Protein AF-A0A9X5XGG4-F1 (afdb_monomer_lite)

Secondary structure (DSSP, 8-state):
-----PPPPEEEEEPTTS-HHHHHHHHHHHHHHTT--EEEEESS---HHHHHHHHHH-TTS-EEEEE-SS-HHHHHHHHHTT-SEEEEEEETTS---HHHHHHHHH-SS-EEEEEE-

Radius of gyration: 13.51 Å; chains: 1; bounding box: 38×26×36 Å

Sequence (117 aa):
PPSTAPYLPVVLGLDPDASADDLIGYAFDTAAVRSAPLHVVHRWTLPTSTLRPWRHRFPGTTVREHRVDGDPGPRLLEASARAGLLVVGRRTGRGPGRAARSLIRHADCPVAVVPHD

pLDDT: mean 86.65, std 11.76, range [37.09, 96.88]

Foldseek 3Di:
DPDPPQDFEEEEEDDPPFPPVQQVVVSLVVCLVSVHAYEYEYADPDPPVSCVVSCVVRVSHHYHYHHDHDDCLVVLQVSLLRGQEYGYEDEPPDDRDPSLVSCCVRRPHHYHYTYGD

Structure (mmCIF, N/CA/C/O backbone):
data_AF-A0A9X5XGG4-F1
#
_entry.id   AF-A0A9X5XGG4-F1
#
loop_
_atom_site.group_PDB
_atom_site.id
_atom_site.type_symbol
_atom_site.label_atom_id
_atom_site.label_alt_id
_atom_site.label_comp_id
_atom_site.label_asym_id
_atom_site.label_entity_id
_atom_site.label_seq_id
_atom_site.pdbx_PDB_ins_code
_atom_site.Cartn_x
_atom_site.Cartn_y
_atom_site.Cartn_z
_atom_site.occupancy
_atom_site.B_iso_or_equiv
_atom_site.auth_seq_id
_atom_site.auth_comp_id
_atom_site.auth_asym_id
_atom_site.auth_atom_id
_atom_site.pdbx_PDB_model_num
ATOM 1 N N . PRO A 1 1 ? -21.173 2.508 20.884 1.00 37.09 1 PRO A N 1
ATOM 2 C CA . PRO A 1 1 ? -19.936 1.841 20.403 1.00 37.09 1 PRO A CA 1
ATOM 3 C C . PRO A 1 1 ? -19.235 2.676 19.312 1.00 37.09 1 PRO A C 1
ATOM 5 O O . PRO A 1 1 ? -19.945 3.271 18.503 1.00 37.09 1 PRO A O 1
ATOM 8 N N . PRO A 1 2 ? -17.889 2.759 19.263 1.00 46.56 2 PRO A N 1
ATOM 9 C CA . PRO A 1 2 ? -17.221 3.295 18.077 1.00 46.56 2 PRO A CA 1
ATOM 10 C C . PRO A 1 2 ? -17.540 2.391 16.874 1.00 46.56 2 PRO A C 1
ATOM 12 O O . PRO A 1 2 ? -17.596 1.167 17.006 1.00 46.56 2 PRO A O 1
ATOM 15 N N . SER A 1 3 ? -17.831 2.997 15.724 1.00 50.91 3 SER A N 1
ATOM 16 C CA . SER A 1 3 ? -18.257 2.309 14.503 1.00 50.91 3 SER A CA 1
ATOM 17 C C . SER A 1 3 ? -17.195 1.310 14.035 1.00 50.91 3 SER A C 1
ATOM 19 O O . SER A 1 3 ? -16.095 1.700 13.660 1.00 50.91 3 SER A O 1
ATOM 21 N N . THR A 1 4 ? -17.533 0.022 14.018 1.00 58.59 4 THR A N 1
ATOM 22 C CA . THR A 1 4 ? -16.661 -1.107 13.631 1.00 58.59 4 THR A CA 1
ATOM 23 C C . THR A 1 4 ? -16.409 -1.196 12.116 1.00 58.59 4 THR A C 1
ATOM 25 O O . THR A 1 4 ? -16.128 -2.270 11.594 1.00 58.59 4 THR A O 1
ATOM 28 N N . ALA A 1 5 ? -16.530 -0.091 11.379 1.00 58.56 5 ALA A N 1
ATOM 29 C CA . ALA A 1 5 ? -16.037 -0.043 10.012 1.00 58.56 5 ALA A CA 1
ATOM 30 C C . ALA A 1 5 ? -14.558 0.352 10.096 1.00 58.56 5 ALA A C 1
ATOM 32 O O . ALA A 1 5 ? -14.278 1.489 10.484 1.00 58.56 5 ALA A O 1
ATOM 33 N N . PRO A 1 6 ? -13.603 -0.554 9.810 1.00 61.16 6 PRO A N 1
ATOM 34 C CA . PRO A 1 6 ? -12.216 -0.135 9.694 1.00 61.16 6 PRO A CA 1
ATOM 35 C C . PRO A 1 6 ? -12.129 0.999 8.670 1.00 61.16 6 PRO A C 1
ATOM 37 O O . PRO A 1 6 ? -12.845 0.987 7.663 1.00 61.16 6 PRO A O 1
ATOM 40 N N . TYR A 1 7 ? -11.252 1.971 8.927 1.00 81.38 7 TYR A N 1
ATOM 41 C CA . TYR A 1 7 ? -10.904 2.973 7.924 1.00 81.38 7 TYR A CA 1
ATOM 42 C C . TYR A 1 7 ? -10.509 2.269 6.619 1.00 81.38 7 TYR A C 1
ATOM 44 O O . TYR A 1 7 ? -9.984 1.150 6.645 1.00 81.38 7 TYR A O 1
ATOM 52 N N . LEU A 1 8 ? -10.796 2.904 5.476 1.00 91.62 8 LEU A N 1
ATOM 53 C CA . LEU A 1 8 ? -10.505 2.316 4.168 1.00 91.62 8 LEU A CA 1
ATOM 54 C C . LEU A 1 8 ? -9.035 1.856 4.093 1.00 91.62 8 LEU A C 1
ATOM 56 O O . LEU A 1 8 ? -8.159 2.549 4.619 1.00 91.62 8 LEU A O 1
ATOM 60 N N . PRO A 1 9 ? -8.752 0.708 3.448 1.00 94.62 9 PRO A N 1
ATOM 61 C CA . PRO A 1 9 ? -7.422 0.120 3.418 1.00 94.62 9 PRO A CA 1
ATOM 62 C C . PRO A 1 9 ? -6.367 1.081 2.877 1.00 94.62 9 PRO A C 1
ATOM 64 O O . PRO A 1 9 ? -6.613 1.855 1.947 1.00 94.62 9 PRO A O 1
ATOM 67 N N . VAL A 1 10 ? -5.161 0.950 3.419 1.00 96.81 10 VAL A N 1
ATOM 68 C CA . VAL A 1 10 ? -3.942 1.421 2.764 1.00 96.81 10 VAL A CA 1
ATOM 69 C C . VAL A 1 10 ? -3.538 0.349 1.759 1.00 96.81 10 VAL A C 1
ATOM 71 O O . VAL A 1 10 ? -3.338 -0.806 2.133 1.00 96.81 10 VAL A O 1
ATOM 74 N N . VAL A 1 11 ? -3.431 0.706 0.483 1.00 96.56 11 VAL A N 1
ATOM 75 C CA . VAL A 1 11 ? -2.961 -0.201 -0.569 1.00 96.56 11 VAL A CA 1
ATOM 76 C C . VAL A 1 11 ? -1.494 0.089 -0.838 1.00 96.56 11 VAL A C 1
ATOM 78 O O . VAL A 1 11 ? -1.138 1.222 -1.131 1.00 96.56 11 VAL A O 1
ATOM 81 N N . LEU A 1 12 ? -0.642 -0.927 -0.762 1.00 94.62 12 LEU A N 1
ATOM 82 C CA . LEU A 1 12 ? 0.772 -0.855 -1.107 1.00 94.62 12 LEU A CA 1
ATOM 83 C C . LEU A 1 12 ? 1.009 -1.573 -2.437 1.00 94.62 12 LEU A C 1
ATOM 85 O O . LEU A 1 12 ? 0.812 -2.783 -2.525 1.00 94.62 12 LEU A O 1
ATOM 89 N N . GLY A 1 13 ? 1.463 -0.841 -3.453 1.00 91.06 13 GLY A N 1
ATOM 90 C CA . GLY A 1 13 ? 1.940 -1.412 -4.709 1.00 91.06 13 GLY A CA 1
ATOM 91 C C . GLY A 1 13 ? 3.445 -1.643 -4.675 1.00 91.06 13 GLY A C 1
ATOM 92 O O . GLY A 1 13 ? 4.212 -0.682 -4.601 1.00 91.06 13 GLY A O 1
ATOM 93 N N . LEU A 1 14 ? 3.865 -2.905 -4.767 1.00 82.62 14 LEU A N 1
ATOM 94 C CA . LEU A 1 14 ? 5.272 -3.267 -4.923 1.00 82.62 14 LEU A CA 1
ATOM 95 C C . LEU A 1 14 ? 5.584 -3.482 -6.415 1.00 82.62 14 LEU A C 1
ATOM 97 O O . LEU A 1 14 ? 4.870 -4.207 -7.111 1.00 82.62 14 LEU A O 1
ATOM 101 N N . ASP A 1 15 ? 6.666 -2.863 -6.891 1.00 70.81 15 ASP A N 1
ATOM 102 C CA . ASP A 1 15 ? 7.277 -3.079 -8.215 1.00 70.81 15 ASP A CA 1
ATOM 103 C C . ASP A 1 15 ? 8.537 -3.957 -8.049 1.00 70.81 15 ASP A C 1
ATOM 105 O O . ASP A 1 15 ? 9.238 -3.771 -7.049 1.00 70.81 15 ASP A O 1
ATOM 109 N N . PRO A 1 16 ? 8.813 -4.935 -8.943 1.00 57.62 16 PRO A N 1
ATOM 110 C CA . PRO A 1 16 ? 9.942 -5.863 -8.801 1.00 57.62 16 PRO A CA 1
ATOM 111 C C . PRO A 1 16 ? 11.300 -5.185 -8.602 1.00 57.62 16 PRO A C 1
ATOM 113 O O . PRO A 1 16 ? 12.191 -5.792 -8.014 1.00 57.62 16 PRO A O 1
ATOM 116 N N . ASP A 1 17 ? 11.452 -3.944 -9.065 1.00 58.62 17 ASP A N 1
ATOM 117 C CA . ASP A 1 17 ? 12.712 -3.211 -8.980 1.00 58.62 17 ASP A CA 1
ATOM 118 C C . ASP A 1 17 ? 12.790 -2.224 -7.796 1.00 58.62 17 ASP A C 1
ATOM 120 O O . ASP A 1 17 ? 13.673 -1.358 -7.771 1.00 58.62 17 ASP A O 1
ATOM 124 N N . ALA A 1 18 ? 11.838 -2.266 -6.859 1.00 60.94 18 ALA A N 1
ATOM 125 C CA . ALA A 1 18 ? 11.837 -1.382 -5.698 1.00 60.94 18 ALA A CA 1
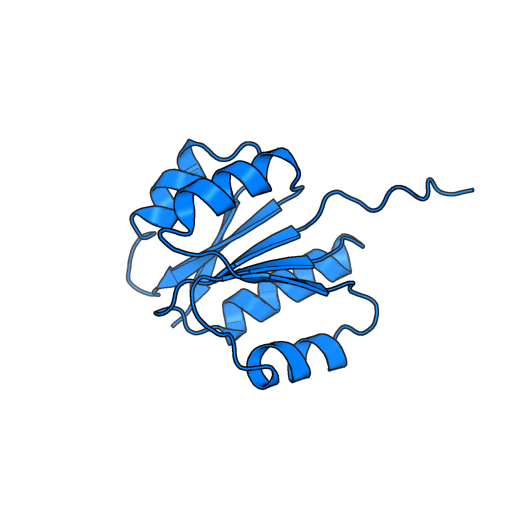ATOM 126 C C . ALA A 1 18 ? 12.592 -1.994 -4.509 1.00 60.94 18 ALA A C 1
ATOM 128 O O . ALA A 1 18 ? 12.266 -3.107 -4.088 1.00 60.94 18 ALA A O 1
ATOM 129 N N . SER A 1 19 ? 13.546 -1.256 -3.917 1.00 62.88 19 SER A N 1
ATOM 130 C CA . SER A 1 19 ? 14.000 -1.566 -2.557 1.00 62.88 19 SER A CA 1
ATOM 131 C C . SER A 1 19 ? 12.809 -1.423 -1.623 1.00 62.88 19 SER A C 1
ATOM 133 O O . SER A 1 19 ? 12.140 -0.388 -1.564 1.00 62.88 19 SER A O 1
ATOM 135 N N . ALA A 1 20 ? 12.480 -2.531 -0.973 1.00 69.19 20 ALA A N 1
ATOM 136 C CA . ALA A 1 20 ? 11.174 -2.704 -0.380 1.00 69.19 20 ALA A CA 1
ATOM 137 C C . ALA A 1 20 ? 11.088 -2.086 1.022 1.00 69.19 20 ALA A C 1
ATOM 139 O O . ALA A 1 20 ? 9.991 -1.743 1.441 1.00 69.19 20 ALA A O 1
ATOM 140 N N . ASP A 1 21 ? 12.200 -1.905 1.738 1.00 83.25 21 ASP A N 1
ATOM 141 C CA . ASP A 1 21 ? 12.152 -1.627 3.178 1.00 83.25 21 ASP A CA 1
ATOM 142 C C . ASP A 1 21 ? 11.578 -0.247 3.526 1.00 83.25 21 ASP A C 1
ATOM 144 O O . ASP A 1 21 ? 10.654 -0.182 4.336 1.00 83.25 21 ASP A O 1
ATOM 148 N N . ASP A 1 22 ? 12.021 0.842 2.890 1.00 87.44 22 ASP A N 1
ATOM 149 C CA . ASP A 1 22 ? 11.473 2.183 3.168 1.00 87.44 22 ASP A CA 1
ATOM 150 C C . ASP A 1 22 ? 10.004 2.295 2.749 1.00 87.44 22 ASP A C 1
ATOM 152 O O . ASP A 1 22 ? 9.158 2.837 3.466 1.00 87.44 22 ASP A O 1
ATOM 156 N N . LEU A 1 23 ? 9.687 1.730 1.585 1.00 90.94 23 LEU A N 1
ATOM 157 C CA . LEU A 1 23 ? 8.344 1.725 1.023 1.00 90.94 23 LEU A CA 1
AT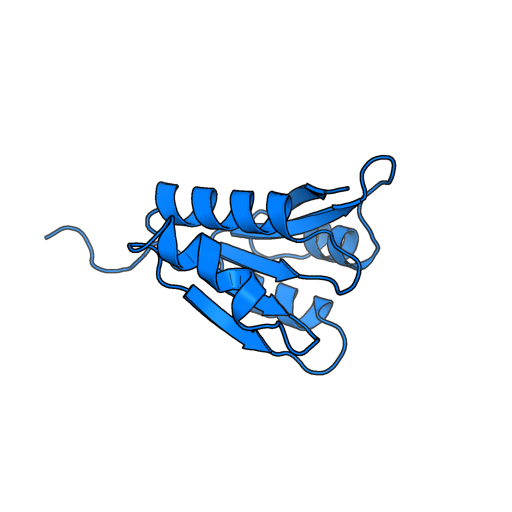OM 158 C C . LEU A 1 23 ? 7.373 0.894 1.881 1.00 90.94 23 LEU A C 1
ATOM 160 O O . LEU A 1 23 ? 6.267 1.349 2.188 1.00 90.94 23 LEU A O 1
ATOM 164 N N . ILE A 1 24 ? 7.782 -0.313 2.282 1.00 92.56 24 ILE A N 1
ATOM 165 C CA . ILE A 1 24 ? 7.009 -1.181 3.170 1.00 92.56 24 ILE A CA 1
ATOM 166 C C . ILE A 1 24 ? 6.872 -0.507 4.536 1.00 92.56 24 ILE A C 1
ATOM 168 O O . ILE A 1 24 ? 5.762 -0.432 5.061 1.00 92.56 24 ILE A O 1
ATOM 172 N N . GLY A 1 25 ? 7.957 0.033 5.091 1.00 93.69 25 GLY A N 1
ATOM 173 C CA . GLY A 1 25 ? 7.946 0.692 6.391 1.00 93.69 25 GLY A CA 1
ATOM 174 C C . GLY A 1 25 ? 6.991 1.871 6.448 1.00 93.69 25 GLY A C 1
ATOM 175 O O . GLY A 1 25 ? 6.164 1.940 7.359 1.00 93.69 25 GLY A O 1
ATOM 176 N N . TYR A 1 26 ? 7.022 2.734 5.431 1.00 94.88 26 TYR A N 1
ATOM 177 C CA . TYR A 1 26 ? 6.066 3.827 5.301 1.00 94.88 26 TYR A CA 1
ATOM 178 C C . TYR A 1 26 ? 4.620 3.319 5.266 1.00 94.88 26 TYR A C 1
ATOM 180 O O . TYR A 1 26 ? 3.758 3.865 5.954 1.00 94.88 26 TYR A O 1
ATOM 188 N N . ALA A 1 27 ? 4.335 2.276 4.480 1.00 95.81 27 ALA A N 1
ATOM 189 C CA . ALA A 1 27 ? 2.983 1.740 4.346 1.00 95.81 27 ALA A CA 1
ATOM 190 C C . ALA A 1 27 ? 2.463 1.114 5.652 1.00 95.81 27 ALA A C 1
ATOM 192 O O . ALA A 1 27 ? 1.299 1.319 6.003 1.00 95.81 27 ALA A O 1
ATOM 193 N N . PHE A 1 28 ? 3.313 0.391 6.388 1.00 96.88 28 PHE A N 1
ATOM 194 C CA . PHE A 1 28 ? 2.962 -0.185 7.689 1.00 96.88 28 PHE A CA 1
ATOM 195 C C . PHE A 1 28 ? 2.706 0.881 8.750 1.00 96.88 28 PHE A C 1
ATOM 197 O O . PHE A 1 28 ? 1.682 0.812 9.429 1.00 96.88 28 PHE A O 1
ATOM 204 N N . ASP A 1 29 ? 3.593 1.869 8.864 1.00 96.81 29 ASP A N 1
ATOM 205 C CA . ASP A 1 29 ? 3.435 2.985 9.800 1.00 96.81 29 ASP A CA 1
ATOM 206 C C . ASP A 1 29 ? 2.143 3.760 9.504 1.00 96.81 29 ASP A C 1
ATOM 208 O O . ASP A 1 29 ? 1.285 3.946 10.366 1.00 96.81 29 ASP A O 1
ATOM 212 N N . THR A 1 30 ? 1.927 4.071 8.227 1.00 96.44 30 THR A N 1
ATOM 213 C CA . THR A 1 30 ? 0.716 4.719 7.714 1.00 96.44 30 THR A CA 1
ATOM 214 C C . THR A 1 30 ? -0.555 3.944 8.059 1.00 96.44 30 THR A C 1
ATOM 216 O O . THR A 1 30 ? -1.543 4.563 8.468 1.00 96.44 30 THR A O 1
ATOM 219 N N . ALA A 1 31 ? -0.560 2.622 7.869 1.00 96.50 31 ALA A N 1
ATOM 220 C CA . ALA A 1 31 ? -1.701 1.765 8.178 1.00 96.50 31 ALA A CA 1
ATOM 221 C C . ALA A 1 31 ? -1.959 1.695 9.690 1.00 96.50 31 ALA A C 1
ATOM 223 O O . ALA A 1 31 ? -3.106 1.818 10.120 1.00 96.50 31 ALA A O 1
ATOM 224 N N . ALA A 1 32 ? -0.897 1.582 10.493 1.00 94.69 32 ALA A N 1
ATOM 225 C CA . ALA A 1 32 ? -0.978 1.550 11.949 1.00 94.69 32 ALA A CA 1
ATOM 226 C C . ALA A 1 32 ? -1.533 2.865 12.518 1.00 94.69 32 ALA A C 1
ATOM 228 O O . ALA A 1 32 ? -2.509 2.847 13.266 1.00 94.69 32 ALA A O 1
ATOM 229 N N . VAL A 1 33 ? -0.987 4.011 12.095 1.00 93.75 33 VAL A N 1
ATOM 230 C CA . VAL A 1 33 ? -1.447 5.348 12.510 1.00 93.75 33 VAL A CA 1
ATOM 231 C C . VAL A 1 33 ? -2.917 5.571 12.149 1.00 93.75 33 VAL A C 1
ATOM 233 O O . VAL A 1 33 ? -3.666 6.166 12.920 1.00 93.75 33 VAL A O 1
ATOM 236 N N . ARG A 1 34 ? -3.361 5.062 10.994 1.00 92.44 34 ARG A N 1
ATOM 237 C CA . ARG A 1 34 ? -4.755 5.176 10.537 1.00 92.44 34 ARG A CA 1
ATOM 238 C C . ARG A 1 34 ? -5.688 4.117 11.119 1.00 92.44 34 ARG A C 1
ATOM 240 O O . ARG A 1 34 ? -6.880 4.174 10.840 1.00 92.44 34 ARG A O 1
ATOM 247 N N . SER A 1 35 ? -5.177 3.149 11.886 1.00 92.75 35 SER A N 1
ATOM 248 C CA . SER A 1 35 ? -5.943 1.964 12.302 1.00 92.75 35 SER A CA 1
ATOM 249 C C . SER A 1 35 ? -6.666 1.295 11.119 1.00 92.75 35 SER A C 1
ATOM 251 O O . SER A 1 35 ? -7.829 0.901 11.214 1.00 92.75 35 SER A O 1
ATOM 253 N N . ALA A 1 36 ? -5.979 1.218 9.976 1.00 94.56 36 ALA A N 1
ATOM 254 C CA . ALA A 1 36 ? -6.503 0.707 8.716 1.00 94.56 36 ALA A CA 1
ATOM 255 C C . ALA A 1 36 ? -5.823 -0.622 8.341 1.00 94.56 36 ALA A C 1
ATOM 257 O O . ALA A 1 36 ? -4.652 -0.836 8.668 1.00 94.56 36 ALA A O 1
ATOM 258 N N . PRO A 1 37 ? -6.515 -1.526 7.629 1.00 95.06 37 PRO A N 1
ATOM 259 C CA . PRO A 1 37 ? -5.879 -2.702 7.054 1.00 95.06 37 PRO A CA 1
ATOM 260 C C . PRO A 1 37 ? -4.881 -2.305 5.955 1.00 95.06 37 PRO A C 1
ATOM 262 O O . PRO A 1 37 ? -5.094 -1.341 5.218 1.00 95.06 37 PRO A O 1
ATOM 265 N N . LEU A 1 38 ? -3.808 -3.086 5.824 1.00 96.25 38 LEU A N 1
ATOM 266 C CA . LEU A 1 38 ? -2.800 -2.951 4.776 1.00 96.25 38 LEU A CA 1
ATOM 267 C C . LEU A 1 38 ? -3.018 -4.027 3.706 1.00 96.25 38 LEU A C 1
ATOM 269 O O . LEU A 1 38 ? -2.939 -5.223 3.988 1.00 96.25 38 LEU A O 1
ATOM 273 N N . HIS A 1 39 ? -3.282 -3.609 2.472 1.00 95.19 39 HIS A N 1
ATOM 274 C CA . HIS A 1 39 ? -3.413 -4.487 1.313 1.00 95.19 39 HIS A CA 1
ATOM 275 C C . HIS A 1 39 ? -2.167 -4.368 0.436 1.00 95.19 39 HIS A C 1
ATOM 277 O O . HIS A 1 39 ? -1.937 -3.337 -0.186 1.00 95.19 39 HIS A O 1
ATOM 283 N N . VAL A 1 40 ? -1.362 -5.422 0.367 1.00 93.25 40 VAL A N 1
ATOM 284 C CA . VAL A 1 40 ? -0.143 -5.468 -0.443 1.00 93.25 40 VAL A CA 1
ATOM 285 C C . VAL A 1 40 ? -0.469 -6.094 -1.791 1.00 93.25 40 VAL A C 1
ATOM 287 O O . VAL A 1 40 ? -0.889 -7.245 -1.850 1.00 93.25 40 VAL A O 1
ATOM 290 N N . VAL A 1 41 ? -0.266 -5.350 -2.873 1.00 91.56 41 VAL A N 1
ATOM 291 C CA . VAL A 1 41 ? -0.473 -5.799 -4.252 1.00 91.56 41 VAL A CA 1
ATOM 292 C C . VAL A 1 41 ? 0.887 -5.929 -4.930 1.00 91.56 41 VAL A C 1
ATOM 294 O O . VAL A 1 41 ? 1.661 -4.972 -4.975 1.00 91.56 41 VAL A O 1
ATOM 297 N N . HIS A 1 42 ? 1.190 -7.115 -5.454 1.00 87.62 42 HIS A N 1
ATOM 298 C CA . HIS A 1 42 ? 2.496 -7.417 -6.043 1.00 87.62 42 HIS A CA 1
ATOM 299 C C . HIS A 1 42 ? 2.381 -8.419 -7.200 1.00 87.62 42 HIS A C 1
ATOM 301 O O . HIS A 1 42 ? 1.500 -9.279 -7.212 1.00 87.62 42 HIS A O 1
ATOM 307 N N . ARG A 1 43 ? 3.284 -8.323 -8.186 1.00 82.31 43 ARG A N 1
ATOM 308 C CA . ARG A 1 43 ? 3.258 -9.189 -9.384 1.00 82.31 43 ARG A CA 1
ATOM 309 C C . ARG A 1 43 ? 3.976 -10.528 -9.191 1.00 82.31 43 ARG A C 1
ATOM 311 O O . ARG A 1 43 ? 3.550 -11.564 -9.693 1.00 82.31 43 ARG A O 1
ATOM 318 N N . TRP A 1 44 ? 5.121 -10.508 -8.519 1.00 76.50 44 TRP A N 1
ATOM 319 C CA . TRP A 1 44 ? 5.978 -11.684 -8.344 1.00 76.50 44 TRP A CA 1
ATOM 320 C C . TRP A 1 44 ? 5.646 -12.408 -7.044 1.00 76.50 44 TRP A C 1
ATOM 322 O O . TRP A 1 44 ? 4.938 -11.876 -6.195 1.00 76.50 44 TRP A O 1
ATOM 332 N N . THR A 1 45 ? 6.157 -13.623 -6.864 1.00 73.50 45 THR A N 1
ATOM 333 C CA . THR A 1 45 ? 6.068 -14.304 -5.569 1.00 73.50 45 THR A CA 1
ATOM 334 C C . THR A 1 45 ? 6.897 -13.524 -4.556 1.00 73.50 45 THR A C 1
ATOM 336 O O . THR A 1 45 ? 8.125 -13.566 -4.603 1.00 73.50 45 THR A O 1
ATOM 339 N N . LEU A 1 46 ? 6.236 -12.796 -3.659 1.00 75.38 46 LEU A N 1
ATOM 340 C CA . LEU A 1 46 ? 6.910 -12.107 -2.572 1.00 75.38 46 LEU A CA 1
ATOM 341 C C . LEU A 1 46 ? 7.387 -13.165 -1.563 1.00 75.38 46 LEU A C 1
ATOM 343 O O . LEU A 1 46 ? 6.561 -13.946 -1.078 1.00 75.38 46 LEU A O 1
ATOM 347 N N . PRO A 1 47 ? 8.692 -13.251 -1.247 1.00 79.38 47 PRO A N 1
ATOM 348 C CA . PRO A 1 47 ? 9.150 -14.138 -0.192 1.00 79.38 47 PRO A CA 1
ATOM 349 C C . PRO A 1 47 ? 8.430 -13.792 1.110 1.00 79.38 47 PRO A C 1
ATOM 351 O O . PRO A 1 47 ? 8.356 -12.629 1.501 1.00 79.38 47 PRO A O 1
ATOM 354 N N . THR A 1 48 ? 7.931 -14.793 1.834 1.00 74.81 48 THR A N 1
ATOM 355 C CA . THR A 1 48 ? 7.246 -14.543 3.114 1.00 74.81 48 THR A CA 1
ATOM 356 C C . THR A 1 48 ? 8.161 -13.824 4.114 1.00 74.81 48 THR A C 1
ATOM 358 O O . THR A 1 48 ? 7.686 -13.106 4.990 1.00 74.81 48 THR A O 1
ATOM 361 N N . SER A 1 49 ? 9.481 -13.988 3.982 1.00 84.62 49 SER A N 1
ATOM 362 C CA . SER A 1 49 ? 10.493 -13.261 4.752 1.00 84.62 49 SER A CA 1
ATOM 363 C C . SER A 1 49 ? 10.453 -11.746 4.551 1.00 84.62 49 SER A C 1
ATOM 365 O O . SER A 1 49 ? 10.827 -11.040 5.477 1.00 84.62 49 SER A O 1
ATOM 367 N N . THR A 1 50 ? 9.956 -11.234 3.421 1.00 88.38 50 THR A N 1
ATOM 368 C CA . THR A 1 50 ? 9.900 -9.791 3.147 1.00 88.38 50 THR A CA 1
ATOM 369 C C . THR A 1 50 ? 8.954 -9.065 4.101 1.00 88.38 50 THR A C 1
ATOM 371 O O . THR A 1 50 ? 9.315 -8.036 4.656 1.00 88.38 50 THR A O 1
ATOM 374 N N . LEU A 1 51 ? 7.755 -9.607 4.355 1.00 89.88 51 LEU A N 1
ATOM 375 C CA . LEU A 1 51 ? 6.765 -8.964 5.235 1.00 89.88 51 LEU A CA 1
ATOM 376 C C . LEU A 1 51 ? 6.828 -9.447 6.689 1.00 89.88 51 LEU A C 1
ATOM 378 O O . LEU A 1 51 ? 6.232 -8.822 7.566 1.00 89.88 51 LEU A O 1
ATOM 382 N N . ARG A 1 52 ? 7.532 -10.549 6.976 1.00 91.38 52 ARG A N 1
ATOM 383 C CA . ARG A 1 52 ? 7.636 -11.122 8.332 1.00 91.38 52 ARG A CA 1
ATOM 384 C C . ARG A 1 52 ? 8.155 -10.128 9.384 1.00 91.38 52 ARG A C 1
ATOM 386 O O . ARG A 1 52 ? 7.478 -10.004 10.406 1.00 91.38 52 ARG A O 1
ATOM 393 N N . PRO A 1 53 ? 9.278 -9.411 9.174 1.00 92.94 53 PRO A N 1
ATOM 394 C CA . PRO A 1 53 ? 9.781 -8.439 10.148 1.00 92.94 53 PRO A CA 1
ATOM 395 C C . PRO A 1 53 ? 8.759 -7.338 10.446 1.00 92.94 53 PRO A C 1
ATOM 397 O O . PRO A 1 53 ? 8.533 -6.979 11.599 1.00 92.94 53 PRO A O 1
ATOM 400 N N . TRP A 1 54 ? 8.072 -6.863 9.409 1.00 93.94 54 TRP A N 1
ATOM 401 C CA . TRP A 1 54 ? 7.073 -5.805 9.514 1.00 93.94 54 TRP A CA 1
ATOM 402 C C . TRP A 1 54 ? 5.809 -6.256 10.246 1.00 93.94 54 TRP A C 1
ATOM 404 O O . TRP A 1 54 ? 5.334 -5.559 11.137 1.00 93.94 54 TRP A O 1
ATOM 414 N N . ARG A 1 55 ? 5.314 -7.465 9.964 1.00 94.44 55 ARG A N 1
ATOM 415 C CA . ARG A 1 55 ? 4.201 -8.072 10.715 1.00 94.44 55 ARG A CA 1
ATOM 416 C C . ARG A 1 55 ? 4.531 -8.248 12.199 1.00 94.44 55 ARG A C 1
ATOM 418 O O . ARG A 1 55 ? 3.651 -8.080 13.033 1.00 94.44 55 ARG A O 1
ATOM 425 N N . HIS A 1 56 ? 5.784 -8.571 12.529 1.00 94.31 56 HIS A N 1
ATOM 426 C CA . HIS A 1 56 ? 6.230 -8.669 13.921 1.00 94.31 56 HIS A CA 1
ATOM 427 C C . HIS A 1 56 ? 6.310 -7.295 14.602 1.00 94.31 56 HIS A C 1
ATOM 429 O O . HIS A 1 56 ? 5.902 -7.157 15.751 1.00 94.31 56 HIS A O 1
ATOM 435 N N . ARG A 1 57 ? 6.784 -6.270 13.882 1.00 95.56 57 ARG A N 1
ATOM 436 C CA . ARG A 1 57 ? 6.863 -4.887 14.376 1.00 95.56 57 ARG A CA 1
ATOM 437 C C . ARG A 1 57 ? 5.488 -4.227 14.548 1.00 95.56 57 ARG A C 1
ATOM 439 O O . ARG A 1 57 ? 5.329 -3.394 15.434 1.00 95.56 57 ARG A O 1
ATOM 446 N N . PHE A 1 58 ? 4.503 -4.604 13.733 1.00 95.38 58 PHE A N 1
ATOM 447 C CA . PHE A 1 58 ? 3.156 -4.022 13.714 1.00 95.38 58 PHE A CA 1
ATOM 448 C C . PHE A 1 58 ? 2.062 -5.097 13.879 1.00 95.38 58 PHE A C 1
ATOM 450 O O . PHE A 1 58 ? 1.271 -5.322 12.960 1.00 95.38 58 PHE A O 1
ATOM 457 N N . PRO A 1 59 ? 1.970 -5.766 15.045 1.00 94.06 59 PRO A N 1
ATOM 458 C CA . PRO A 1 59 ? 1.074 -6.911 15.233 1.00 94.06 59 PRO A CA 1
ATOM 459 C C . PRO A 1 59 ? -0.422 -6.555 15.174 1.00 94.06 59 PRO A C 1
ATOM 461 O O . PRO A 1 59 ? -1.247 -7.429 14.925 1.00 94.06 59 PRO A O 1
ATOM 464 N N . GLY A 1 60 ? -0.786 -5.285 15.388 1.00 91.56 60 GLY A N 1
ATOM 465 C CA . GLY A 1 60 ? -2.169 -4.801 15.290 1.00 91.56 60 GLY A CA 1
ATOM 466 C C . GLY A 1 60 ? -2.640 -4.493 13.863 1.00 91.56 60 GLY A C 1
ATOM 467 O O . GLY A 1 60 ? -3.832 -4.283 13.644 1.00 91.56 60 GLY A O 1
ATOM 468 N N . THR A 1 61 ? -1.733 -4.470 12.883 1.00 94.94 61 THR A N 1
ATOM 469 C CA . THR A 1 61 ? -2.068 -4.140 11.494 1.00 94.94 61 THR A CA 1
ATOM 470 C C . THR A 1 61 ? -2.487 -5.402 10.749 1.00 94.94 61 THR A C 1
ATOM 472 O O . THR A 1 61 ? -1.692 -6.318 10.541 1.00 94.94 61 THR A O 1
ATOM 475 N N . THR A 1 62 ? -3.740 -5.453 10.293 1.00 94.56 62 THR A N 1
ATOM 476 C CA . THR A 1 62 ? -4.214 -6.556 9.442 1.00 94.56 62 THR A CA 1
ATOM 477 C C . THR A 1 62 ? -3.583 -6.444 8.057 1.00 94.56 62 THR A C 1
ATOM 479 O O . THR A 1 62 ? -3.850 -5.479 7.344 1.00 94.56 62 THR A O 1
ATOM 482 N N . VAL A 1 63 ? -2.782 -7.436 7.659 1.00 94.06 63 VAL A N 1
ATOM 483 C CA . VAL A 1 63 ? -2.104 -7.470 6.353 1.00 94.06 63 VAL A CA 1
ATOM 484 C C . VAL A 1 63 ? -2.773 -8.487 5.432 1.00 94.06 63 VAL A C 1
ATOM 486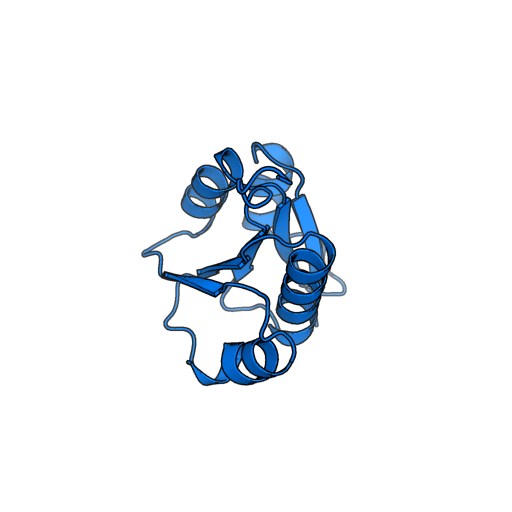 O O . VAL A 1 63 ? -2.900 -9.659 5.790 1.00 94.06 63 VAL A O 1
ATOM 489 N N . ARG A 1 64 ? -3.167 -8.057 4.230 1.00 92.44 64 ARG A N 1
ATOM 490 C CA . ARG A 1 64 ? -3.657 -8.927 3.150 1.00 92.44 64 ARG A CA 1
ATOM 491 C C . ARG A 1 64 ? -2.741 -8.817 1.944 1.00 92.44 64 ARG A C 1
ATOM 493 O O . ARG A 1 64 ? -2.443 -7.716 1.501 1.00 92.44 64 ARG A O 1
ATOM 500 N N . GLU A 1 65 ? -2.310 -9.952 1.415 1.00 90.62 65 GLU A N 1
ATOM 501 C CA . GLU A 1 65 ? -1.454 -10.019 0.230 1.00 90.62 65 GLU A CA 1
ATOM 502 C C . GLU A 1 65 ? -2.280 -10.443 -0.983 1.00 90.62 65 GLU A C 1
ATOM 504 O O . GLU A 1 65 ? -3.038 -11.412 -0.929 1.00 90.62 65 GLU A O 1
ATOM 509 N N . HIS A 1 66 ? -2.125 -9.707 -2.077 1.00 88.69 66 HIS A N 1
ATOM 510 C CA . HIS A 1 66 ? -2.797 -9.929 -3.344 1.00 88.69 66 HIS A CA 1
ATOM 511 C C . HIS A 1 66 ? -1.747 -10.038 -4.444 1.00 88.69 66 HIS A C 1
ATOM 513 O O . HIS A 1 66 ? -1.198 -9.041 -4.922 1.00 88.69 66 HIS A O 1
ATOM 519 N N . ARG A 1 67 ? -1.494 -11.275 -4.870 1.00 87.88 67 ARG A N 1
ATOM 520 C CA . ARG A 1 67 ? -0.695 -11.527 -6.061 1.00 87.88 67 ARG A CA 1
ATOM 521 C C . ARG A 1 67 ? -1.532 -11.230 -7.298 1.00 87.88 67 ARG A C 1
ATOM 523 O O . ARG A 1 67 ? -2.655 -11.717 -7.417 1.00 87.88 67 ARG A O 1
ATOM 530 N N . VAL A 1 68 ? -0.970 -10.453 -8.212 1.00 85.81 68 VAL A N 1
ATOM 531 C CA . VAL A 1 68 ? -1.590 -10.142 -9.501 1.00 85.81 68 VAL A CA 1
ATOM 532 C C . VAL A 1 68 ? -0.762 -10.721 -10.634 1.00 85.81 68 VAL A C 1
ATOM 534 O O . VAL A 1 68 ? 0.463 -10.614 -10.642 1.00 85.81 68 VAL A O 1
ATOM 537 N N . ASP A 1 69 ? -1.436 -11.317 -11.609 1.00 79.94 69 ASP A N 1
ATOM 538 C CA . ASP A 1 69 ? -0.807 -11.696 -12.867 1.00 79.94 69 ASP A CA 1
ATOM 539 C C . ASP A 1 69 ? -0.800 -10.482 -13.812 1.00 79.94 69 ASP A C 1
ATOM 541 O O . ASP A 1 69 ? -1.803 -9.779 -13.944 1.00 79.94 69 ASP A O 1
ATOM 545 N N . GLY A 1 70 ? 0.331 -10.220 -14.473 1.00 78.88 70 GLY A N 1
ATOM 546 C CA . GLY A 1 70 ? 0.457 -9.127 -15.447 1.00 78.88 70 GLY A CA 1
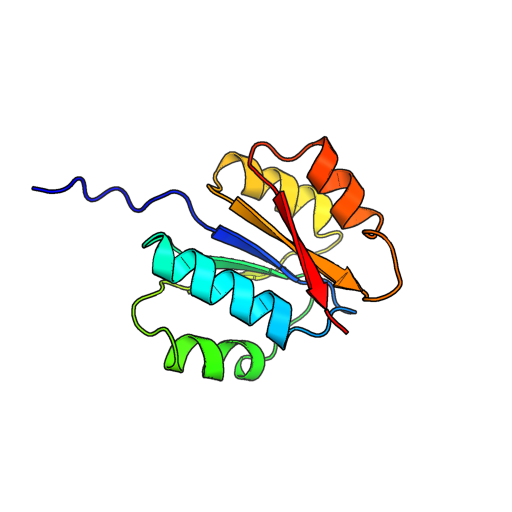ATOM 547 C C . GLY A 1 70 ? 0.801 -7.751 -14.85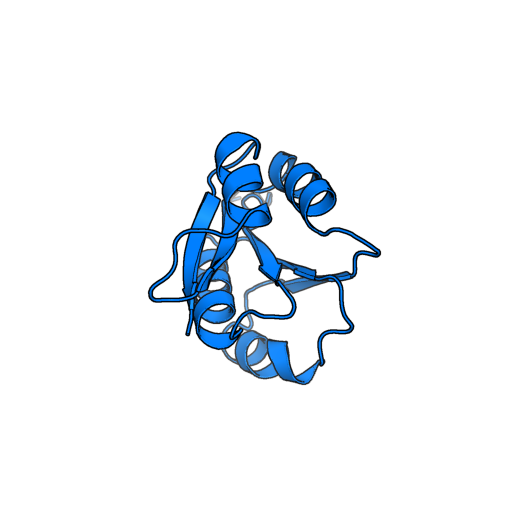5 1.00 78.88 70 GLY A C 1
ATOM 548 O O . GLY A 1 70 ? 1.501 -7.648 -13.849 1.00 78.88 70 GLY A O 1
ATOM 549 N N . ASP A 1 71 ? 0.400 -6.679 -15.545 1.00 78.25 71 ASP A N 1
ATOM 550 C CA . ASP A 1 71 ? 0.723 -5.299 -15.155 1.00 78.25 71 ASP A CA 1
ATOM 551 C C . ASP A 1 71 ? -0.006 -4.911 -13.852 1.00 78.25 71 ASP A C 1
ATOM 553 O O . ASP A 1 71 ? -1.236 -5.002 -13.794 1.00 78.25 71 ASP A O 1
ATOM 557 N N . PRO A 1 72 ? 0.702 -4.461 -12.797 1.00 81.69 72 PRO A N 1
ATOM 558 C CA . PRO A 1 72 ? 0.057 -4.081 -11.543 1.00 81.69 72 PRO A CA 1
ATOM 559 C C . PRO A 1 72 ? -0.758 -2.787 -11.663 1.00 81.69 72 PRO A C 1
ATOM 561 O O . PRO A 1 72 ? -1.648 -2.569 -10.848 1.00 81.69 72 PRO A O 1
ATOM 564 N N . GLY A 1 73 ? -0.503 -1.938 -12.667 1.00 86.00 73 GLY A N 1
ATOM 565 C CA . GLY A 1 73 ? -1.168 -0.642 -12.841 1.00 86.00 73 GLY A CA 1
ATOM 566 C C . GLY A 1 73 ? -2.703 -0.715 -12.804 1.00 86.00 73 GLY A C 1
ATOM 567 O O . GLY A 1 73 ? -3.300 -0.099 -11.922 1.00 86.00 73 GLY A O 1
ATOM 568 N N . PRO A 1 74 ? -3.357 -1.484 -13.696 1.00 87.62 74 PRO A N 1
ATOM 569 C CA . PRO A 1 74 ? -4.808 -1.665 -13.692 1.00 87.62 74 PRO A CA 1
ATOM 570 C C . PRO A 1 74 ? -5.364 -2.183 -12.363 1.00 87.62 74 PRO A C 1
ATOM 572 O O . PRO A 1 74 ? -6.388 -1.696 -11.895 1.00 87.62 74 PRO A O 1
ATOM 575 N N . ARG A 1 75 ? -4.675 -3.133 -11.719 1.00 89.12 75 ARG A N 1
ATOM 576 C CA . ARG A 1 75 ? -5.107 -3.688 -10.428 1.00 89.12 75 ARG A CA 1
ATOM 577 C C . ARG A 1 75 ? -4.956 -2.698 -9.280 1.00 89.12 75 ARG A C 1
ATOM 579 O O . ARG A 1 75 ? -5.799 -2.670 -8.393 1.00 89.12 75 ARG A O 1
ATOM 586 N N . LEU A 1 76 ? -3.917 -1.868 -9.302 1.00 91.25 76 LEU A N 1
ATOM 587 C CA . LEU A 1 76 ? -3.738 -0.784 -8.338 1.00 91.25 76 LEU A CA 1
ATOM 588 C C . LEU A 1 76 ? -4.779 0.326 -8.536 1.00 91.25 76 LEU A C 1
ATOM 590 O O . LEU A 1 76 ? -5.267 0.861 -7.546 1.00 91.25 76 LEU A O 1
ATOM 594 N N . LEU A 1 77 ? -5.165 0.631 -9.781 1.00 92.69 77 LEU A N 1
ATOM 595 C CA . LEU A 1 77 ? -6.280 1.543 -10.068 1.00 92.69 77 LEU A CA 1
ATOM 596 C C . LEU A 1 77 ? -7.604 0.981 -9.540 1.00 92.69 77 LEU A C 1
ATOM 598 O O . LEU A 1 77 ? -8.298 1.666 -8.797 1.00 92.69 77 LEU A O 1
ATOM 602 N N . GLU A 1 78 ? -7.911 -0.286 -9.824 1.00 91.06 78 GLU A N 1
ATOM 603 C CA . GLU A 1 78 ? -9.104 -0.956 -9.289 1.00 91.06 78 GLU A CA 1
ATOM 604 C C . GLU A 1 78 ? -9.118 -0.960 -7.750 1.00 91.06 78 GLU A C 1
ATOM 606 O O . GLU A 1 78 ? -10.141 -0.684 -7.123 1.00 91.06 78 GLU A O 1
ATOM 611 N N . ALA A 1 79 ? -7.971 -1.236 -7.124 1.00 91.25 79 ALA A N 1
ATOM 612 C CA . ALA A 1 79 ? -7.837 -1.208 -5.673 1.00 91.25 79 ALA A CA 1
ATOM 613 C C . ALA A 1 79 ? -8.008 0.209 -5.095 1.00 91.25 79 ALA A C 1
ATOM 615 O O . ALA A 1 79 ? -8.525 0.346 -3.984 1.00 91.25 79 ALA A O 1
ATOM 616 N N . SER A 1 80 ? -7.621 1.254 -5.840 1.00 95.12 80 SER A N 1
ATOM 617 C CA . SER A 1 80 ? -7.715 2.649 -5.393 1.00 95.12 80 SER A CA 1
ATOM 618 C C . SER A 1 80 ? -9.153 3.098 -5.127 1.00 95.12 80 SER A C 1
ATOM 620 O O . SER A 1 80 ? -9.390 3.791 -4.142 1.00 95.12 80 SER A O 1
ATOM 622 N N . ALA A 1 81 ? -10.126 2.586 -5.891 1.00 93.62 81 ALA A N 1
ATOM 623 C CA . ALA A 1 81 ? -11.555 2.868 -5.716 1.00 93.62 81 ALA A CA 1
ATOM 624 C C . ALA A 1 81 ? -12.111 2.468 -4.339 1.00 93.62 81 ALA A C 1
ATOM 626 O O . ALA A 1 81 ? -13.181 2.919 -3.931 1.00 93.62 81 ALA A O 1
ATOM 627 N N . ARG A 1 82 ? -11.405 1.592 -3.614 1.00 92.50 82 ARG A N 1
ATOM 628 C CA . ARG A 1 82 ? -11.776 1.142 -2.266 1.00 92.50 82 ARG A CA 1
ATOM 629 C C . ARG A 1 82 ? -10.697 1.435 -1.229 1.00 92.50 82 ARG A C 1
ATOM 631 O O . ARG A 1 82 ? -10.764 0.881 -0.136 1.00 92.50 82 ARG A O 1
ATOM 638 N N . ALA A 1 83 ? -9.708 2.261 -1.554 1.00 95.62 83 ALA A N 1
ATOM 639 C CA . ALA A 1 83 ? -8.583 2.560 -0.679 1.00 95.62 83 ALA A CA 1
ATOM 640 C C . ALA A 1 83 ? -8.696 3.962 -0.078 1.00 95.62 83 ALA A C 1
ATOM 642 O O . ALA A 1 83 ? -9.145 4.901 -0.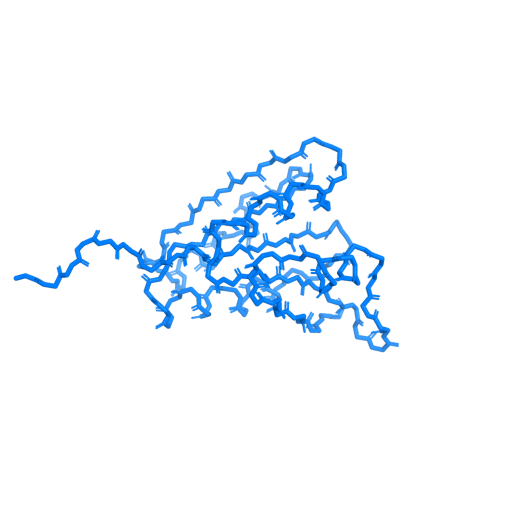726 1.00 95.62 83 ALA A O 1
ATOM 643 N N . GLY A 1 84 ? -8.236 4.114 1.163 1.00 95.38 84 GLY A N 1
ATOM 644 C CA . GLY A 1 84 ? -8.070 5.430 1.787 1.00 95.38 84 GLY A CA 1
ATOM 645 C C . GLY A 1 84 ? -6.753 6.097 1.387 1.00 95.38 84 GLY A C 1
ATOM 646 O O . GLY A 1 84 ? -6.610 7.312 1.500 1.00 95.38 84 GLY A O 1
ATOM 647 N N . LEU A 1 85 ? -5.786 5.295 0.932 1.00 96.75 85 LEU A N 1
ATOM 648 C CA . LEU A 1 85 ? -4.491 5.737 0.433 1.00 96.75 85 LEU A CA 1
ATOM 649 C C . LEU A 1 85 ? -3.876 4.646 -0.445 1.00 96.75 85 LEU A C 1
ATOM 651 O O . LEU A 1 85 ? -3.870 3.475 -0.059 1.00 96.75 85 LEU A O 1
ATOM 655 N N . LEU A 1 86 ? -3.294 5.041 -1.571 1.00 96.50 86 LEU A N 1
ATOM 656 C CA . LEU A 1 86 ? -2.434 4.192 -2.386 1.00 96.50 86 LEU A CA 1
ATOM 657 C C . LEU A 1 86 ? -0.968 4.605 -2.203 1.00 96.50 86 LEU A C 1
ATOM 659 O O . LEU A 1 86 ? -0.613 5.760 -2.402 1.00 96.50 86 LEU A O 1
ATOM 663 N N . VAL A 1 87 ? -0.105 3.662 -1.843 1.00 95.38 87 VAL A N 1
ATOM 664 C CA . VAL A 1 87 ? 1.328 3.860 -1.610 1.00 95.38 87 VAL A CA 1
ATOM 665 C C . VAL A 1 87 ? 2.114 3.158 -2.712 1.00 95.38 87 VAL A C 1
ATOM 667 O O . VAL A 1 87 ? 1.928 1.963 -2.948 1.00 95.38 87 VAL A O 1
ATOM 670 N N . VAL A 1 88 ? 3.004 3.891 -3.378 1.00 92.06 88 VAL A N 1
ATOM 671 C CA . VAL A 1 88 ? 3.887 3.368 -4.430 1.00 92.06 88 VAL A CA 1
ATOM 672 C C . VAL A 1 88 ? 5.302 3.921 -4.305 1.00 92.06 88 VAL A C 1
ATOM 674 O O . VAL A 1 88 ? 5.510 5.031 -3.814 1.00 92.06 88 VAL A O 1
ATOM 677 N N . GLY A 1 89 ? 6.281 3.152 -4.778 1.00 88.62 89 GLY A N 1
ATOM 678 C CA . GLY A 1 89 ? 7.690 3.542 -4.766 1.00 88.62 89 GLY A CA 1
ATOM 679 C C . GLY A 1 89 ? 8.103 4.467 -5.916 1.00 88.62 89 GLY A C 1
ATOM 680 O O . GLY A 1 89 ? 7.523 4.452 -7.007 1.00 88.62 89 GLY A O 1
ATOM 681 N N . ARG A 1 90 ? 9.167 5.244 -5.691 1.00 87.75 90 ARG A N 1
ATOM 682 C CA . ARG A 1 90 ? 10.005 5.856 -6.734 1.00 87.75 90 ARG A CA 1
ATOM 683 C C . ARG A 1 90 ? 11.483 5.678 -6.382 1.00 87.75 90 ARG A C 1
ATOM 685 O O . ARG A 1 90 ? 11.851 5.879 -5.233 1.00 87.75 90 ARG A O 1
ATOM 692 N N . ARG A 1 91 ? 12.338 5.417 -7.373 1.00 83.56 91 ARG A N 1
ATOM 693 C CA . ARG A 1 91 ? 13.796 5.377 -7.161 1.00 83.56 91 ARG A CA 1
ATOM 694 C C . ARG A 1 91 ? 14.342 6.765 -6.816 1.00 83.56 91 ARG A C 1
ATOM 696 O O . ARG A 1 91 ? 13.993 7.744 -7.486 1.00 83.56 91 ARG A O 1
ATOM 703 N N . THR A 1 92 ? 15.220 6.858 -5.824 1.00 83.94 92 THR A N 1
ATOM 704 C CA . THR A 1 92 ? 15.947 8.089 -5.491 1.00 83.94 92 THR A CA 1
ATOM 705 C C . THR A 1 92 ? 16.774 8.571 -6.685 1.00 83.94 92 THR A C 1
ATOM 707 O O . THR A 1 92 ? 17.234 7.795 -7.523 1.00 83.94 92 THR A O 1
ATOM 710 N N . GLY A 1 93 ? 16.879 9.894 -6.847 1.00 83.69 93 GLY A N 1
ATOM 711 C CA . GLY A 1 93 ? 17.542 10.509 -8.004 1.00 83.69 93 GLY A CA 1
ATOM 712 C C . GLY A 1 93 ? 16.772 10.388 -9.327 1.00 83.69 93 GLY A C 1
ATOM 713 O O . GLY A 1 93 ? 17.241 10.873 -10.356 1.00 83.69 93 GLY A O 1
ATOM 714 N N . ARG A 1 94 ? 15.577 9.779 -9.328 1.00 81.50 94 ARG A N 1
ATOM 715 C CA . ARG A 1 94 ? 14.688 9.699 -10.494 1.00 81.50 94 ARG A CA 1
ATOM 716 C C . ARG A 1 94 ? 13.282 10.189 -10.146 1.00 81.50 94 ARG A C 1
ATOM 718 O O . ARG A 1 94 ? 12.822 10.125 -9.007 1.00 81.50 94 ARG A O 1
ATOM 725 N N . GLY A 1 95 ? 12.581 10.700 -11.157 1.00 82.69 95 GLY A N 1
ATOM 726 C CA . GLY A 1 95 ? 11.155 11.002 -11.034 1.00 82.69 95 GLY A CA 1
ATOM 727 C C . GLY A 1 95 ? 10.304 9.724 -10.937 1.00 82.69 95 GLY A C 1
ATOM 728 O O . GLY A 1 95 ? 10.812 8.628 -11.181 1.00 82.69 95 GLY A O 1
ATOM 729 N N . PRO A 1 96 ? 8.994 9.842 -10.650 1.00 83.31 96 PRO A N 1
ATOM 730 C CA . PRO A 1 96 ? 8.102 8.686 -10.581 1.00 83.31 96 PRO A CA 1
ATOM 731 C C . PRO A 1 96 ? 8.097 7.914 -11.909 1.00 83.31 96 PRO A C 1
ATOM 733 O O . PRO A 1 96 ? 8.083 8.531 -12.978 1.00 83.31 96 PRO A O 1
ATOM 736 N N . GLY A 1 97 ? 8.096 6.579 -11.850 1.00 82.50 97 GLY A N 1
ATOM 737 C CA . GLY A 1 97 ? 8.020 5.716 -13.035 1.00 82.50 97 GLY A CA 1
ATOM 738 C C . GLY A 1 97 ? 6.679 5.827 -13.774 1.00 82.50 97 GLY A C 1
ATOM 739 O O . GLY A 1 97 ? 5.752 6.492 -13.312 1.00 82.50 97 GLY A O 1
ATOM 740 N N . ARG A 1 98 ? 6.539 5.160 -14.931 1.00 84.19 98 ARG A N 1
ATOM 741 C CA . ARG A 1 98 ? 5.301 5.206 -15.741 1.00 84.19 98 ARG A CA 1
ATOM 742 C C . ARG A 1 98 ? 4.069 4.762 -14.946 1.00 84.19 98 ARG A C 1
ATOM 744 O O . ARG A 1 98 ? 3.051 5.447 -15.008 1.00 84.19 98 ARG A O 1
ATOM 751 N N . ALA A 1 99 ? 4.182 3.665 -14.194 1.00 82.19 99 ALA A N 1
ATOM 752 C CA . ALA A 1 99 ? 3.106 3.152 -13.350 1.00 82.19 99 ALA A CA 1
ATOM 753 C C . ALA A 1 99 ? 2.703 4.181 -12.281 1.00 82.19 99 ALA A C 1
ATOM 755 O O . ALA A 1 99 ? 1.560 4.630 -12.276 1.00 82.19 99 ALA A O 1
ATOM 756 N N . ALA A 1 100 ? 3.658 4.660 -11.474 1.00 86.75 100 ALA A N 1
ATOM 757 C CA . ALA A 1 100 ? 3.413 5.692 -10.463 1.00 86.75 100 ALA A CA 1
ATOM 758 C C . ALA A 1 100 ? 2.792 6.968 -11.063 1.00 86.75 100 ALA A C 1
ATOM 760 O O . ALA A 1 100 ? 1.796 7.467 -10.553 1.00 86.75 100 ALA A O 1
ATOM 761 N N . ARG A 1 101 ? 3.299 7.463 -12.202 1.00 89.81 101 ARG A N 1
ATOM 762 C CA . ARG A 1 101 ? 2.713 8.613 -12.918 1.00 89.81 101 ARG A CA 1
ATOM 763 C C . ARG A 1 101 ? 1.274 8.371 -13.365 1.00 89.81 101 ARG A C 1
ATOM 765 O O . ARG A 1 101 ? 0.481 9.305 -13.357 1.00 89.81 101 ARG A O 1
ATOM 772 N N . SER A 1 102 ? 0.953 7.157 -13.810 1.00 90.44 102 SER A N 1
ATOM 773 C CA . SER A 1 102 ? -0.412 6.800 -14.194 1.00 90.44 102 SER A CA 1
ATOM 774 C C . SER A 1 102 ? -1.342 6.796 -12.986 1.00 90.44 102 SER A C 1
ATOM 776 O O . SER A 1 102 ? -2.439 7.329 -13.081 1.00 90.44 102 SER A O 1
ATOM 778 N N . LEU A 1 103 ? -0.887 6.253 -11.856 1.00 92.31 103 LEU A N 1
ATOM 779 C CA . LEU A 1 103 ? -1.661 6.188 -10.615 1.00 92.31 103 LEU A CA 1
ATOM 780 C C . LEU A 1 103 ? -1.915 7.581 -10.038 1.00 92.31 103 LEU A C 1
ATOM 782 O O . LEU A 1 103 ? -3.052 7.903 -9.737 1.00 92.31 103 LEU A O 1
ATOM 786 N N . ILE A 1 104 ? -0.899 8.448 -9.999 1.00 93.56 104 ILE A N 1
ATOM 787 C CA . ILE A 1 104 ? -1.049 9.849 -9.563 1.00 93.56 104 ILE A CA 1
ATOM 788 C C . ILE A 1 104 ? -2.149 10.578 -10.349 1.00 93.56 104 ILE A C 1
ATOM 790 O O . ILE A 1 104 ? -2.828 11.438 -9.802 1.00 93.56 104 ILE A O 1
ATOM 794 N N . ARG A 1 105 ? -2.304 10.263 -11.640 1.00 94.62 105 ARG A N 1
ATOM 795 C CA . ARG A 1 105 ? -3.276 10.938 -12.507 1.00 94.62 105 ARG A CA 1
ATOM 796 C C . ARG A 1 105 ? -4.688 10.369 -12.439 1.00 94.62 105 ARG A C 1
ATOM 798 O O . ARG A 1 105 ? -5.612 11.103 -12.762 1.00 94.62 105 ARG A O 1
ATOM 805 N N . HIS A 1 106 ? -4.847 9.089 -12.112 1.00 95.31 106 HIS A N 1
ATOM 806 C CA . HIS A 1 106 ? -6.115 8.384 -12.338 1.00 95.31 106 HIS A CA 1
ATOM 807 C C . HIS A 1 106 ? -6.618 7.577 -11.139 1.00 95.31 106 HIS A C 1
ATOM 809 O O . HIS A 1 106 ? -7.668 6.959 -11.255 1.00 95.31 106 HIS A O 1
ATOM 815 N N . ALA A 1 107 ? -5.881 7.511 -10.029 1.00 96.31 107 ALA A N 1
ATOM 816 C CA . ALA A 1 107 ? -6.362 6.821 -8.840 1.00 96.31 107 ALA A CA 1
ATOM 817 C C . ALA A 1 107 ? -7.560 7.563 -8.230 1.00 96.31 107 ALA A C 1
ATOM 819 O O . ALA A 1 107 ? -7.569 8.791 -8.157 1.00 96.31 107 ALA A O 1
ATOM 820 N N . ASP A 1 108 ? -8.524 6.800 -7.726 1.00 96.62 108 ASP A N 1
ATOM 821 C CA . ASP A 1 108 ? -9.727 7.312 -7.056 1.00 96.62 108 ASP A CA 1
ATOM 822 C C . ASP A 1 108 ? -9.467 7.716 -5.591 1.00 96.62 108 ASP A C 1
ATOM 824 O O . ASP A 1 108 ? -10.376 8.127 -4.869 1.00 96.62 108 ASP A O 1
ATOM 828 N N . CYS A 1 109 ? -8.221 7.592 -5.128 1.00 95.62 109 CYS A N 1
ATOM 829 C CA . CYS A 1 109 ? -7.801 7.943 -3.780 1.00 95.62 109 CYS A CA 1
ATOM 830 C C . CYS A 1 109 ? -6.457 8.690 -3.785 1.00 95.62 109 CYS A C 1
ATOM 832 O O . CYS A 1 109 ? -5.726 8.661 -4.782 1.00 95.62 109 CYS A O 1
ATOM 834 N N . PRO A 1 110 ? -6.090 9.358 -2.673 1.00 96.50 110 PRO A N 1
ATOM 835 C CA . PRO A 1 110 ? -4.781 9.986 -2.549 1.00 96.50 110 PRO A CA 1
ATOM 836 C C . PRO A 1 110 ? -3.640 8.989 -2.795 1.00 96.50 110 PRO A C 1
ATOM 838 O O . PRO A 1 110 ? -3.681 7.849 -2.325 1.00 96.50 110 PRO A O 1
ATOM 841 N N . VAL A 1 111 ? -2.594 9.438 -3.496 1.00 95.75 111 VAL A N 1
ATOM 842 C CA . VAL A 1 111 ? -1.413 8.623 -3.817 1.00 95.75 111 VAL A CA 1
ATOM 843 C C . VAL A 1 111 ? -0.183 9.160 -3.088 1.00 95.75 111 VAL A C 1
ATOM 845 O O . VAL A 1 111 ? 0.244 10.290 -3.325 1.00 95.75 111 VAL A O 1
ATOM 848 N N . ALA A 1 112 ? 0.420 8.339 -2.230 1.00 94.81 112 ALA A N 1
ATOM 849 C CA . ALA A 1 112 ? 1.723 8.592 -1.629 1.00 94.81 112 ALA A CA 1
ATOM 850 C C . ALA A 1 112 ? 2.830 7.985 -2.499 1.00 94.81 112 ALA A C 1
ATOM 852 O O . ALA A 1 112 ? 2.839 6.783 -2.770 1.00 94.81 112 ALA A O 1
ATOM 853 N N . VAL A 1 113 ? 3.782 8.821 -2.918 1.00 92.12 113 VAL A N 1
ATOM 854 C CA . VAL A 1 113 ? 4.947 8.397 -3.703 1.00 92.12 113 VAL A CA 1
ATOM 855 C C . VAL A 1 113 ? 6.186 8.443 -2.820 1.00 92.12 113 VAL A C 1
ATOM 857 O O . VAL A 1 113 ? 6.724 9.518 -2.543 1.00 92.12 113 VAL A O 1
ATOM 860 N N . VAL A 1 114 ? 6.642 7.272 -2.390 1.00 91.38 114 VAL A N 1
ATOM 861 C CA . VAL A 1 114 ? 7.714 7.131 -1.401 1.00 91.38 114 VAL A CA 1
ATOM 862 C C . VAL A 1 114 ? 9.051 6.923 -2.123 1.00 91.38 114 VAL A C 1
ATOM 864 O O . VAL A 1 114 ? 9.147 6.008 -2.947 1.00 91.38 114 VAL A O 1
ATOM 867 N N . PRO A 1 115 ? 10.071 7.776 -1.897 1.00 88.19 115 PRO A N 1
ATOM 868 C CA . PRO A 1 115 ? 11.424 7.492 -2.366 1.00 88.19 115 PRO A CA 1
ATOM 869 C C . PRO A 1 115 ? 11.957 6.199 -1.749 1.00 88.19 115 PRO A C 1
ATOM 871 O O . PRO A 1 115 ? 11.760 5.969 -0.562 1.00 88.19 115 PRO A O 1
ATOM 874 N N . HIS A 1 116 ? 12.645 5.399 -2.553 1.00 82.75 116 HIS A N 1
ATOM 875 C CA . HIS A 1 116 ? 13.443 4.263 -2.114 1.00 82.75 116 HIS A CA 1
ATOM 876 C C . HIS A 1 116 ? 14.747 4.236 -2.917 1.00 82.75 116 HIS A C 1
ATOM 878 O O . HIS A 1 116 ? 14.784 4.711 -4.060 1.00 82.75 116 HIS A O 1
ATOM 884 N N . ASP A 1 117 ? 15.792 3.657 -2.341 1.00 68.50 117 ASP A N 1
ATOM 885 C CA . ASP A 1 117 ? 17.093 3.497 -3.002 1.00 68.50 117 ASP A CA 1
ATOM 886 C C . ASP A 1 117 ? 17.191 2.222 -3.854 1.00 68.50 117 ASP A C 1
ATOM 888 O O . ASP A 1 117 ? 16.283 1.360 -3.746 1.00 68.50 117 ASP A O 1
#